Protein AF-A0AAN8ESW1-F1 (afdb_monomer)

Secondary structure (DSSP, 8-state):
-HHHHHHHHHHHHHHTT----HHHHHHHHHHHTTHHHHS--SS--HHHHHHHHHHHHHHS---HHHHHHHHHHHHHHHHHH---S--

Foldseek 3Di:
DLLLLLLLLVVLCVVVVNDDDPVSVVLSCVSNPCSNVVPDDPPDPSLVVNLVQLVVVQPDPDDPVVCVSQVVSQVVCCVGPNRHSYD

Sequence (87 aa):
MSRILAARTLRLAEEEKTVLTGAHLSFLNTLAGDEKVRVHWQDSHWTEAVQSFGRIVAALSLQPQFVAPFIRIGGITAQYWGIHIVD

Nearest PDB structures (foldseek):
  4e0j-assembly1_A  TM=3.253E-01  e=7.847E+00  Agrobacterium fabrum str. C58

Organism: Trichostrongylus colubriformis (NCBI:txid6319)

Structure (mmCIF, N/CA/C/O backbone):
data_AF-A0AAN8ESW1-F1
#
_entry.id   AF-A0AAN8ESW1-F1
#
loop_
_atom_site.group_PDB
_atom_site.id
_atom_site.type_symbol
_ato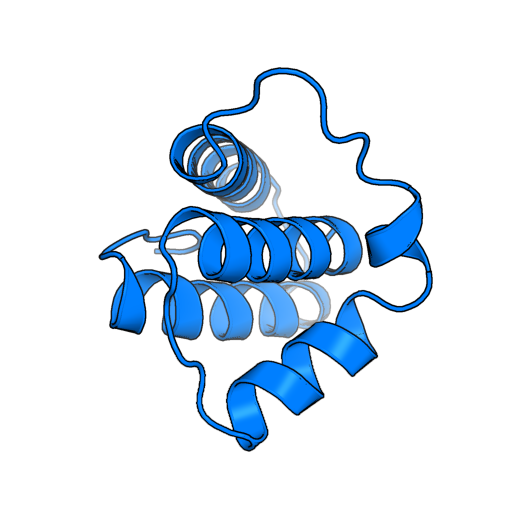m_site.label_atom_id
_atom_site.label_alt_id
_atom_site.label_comp_id
_atom_site.label_asym_id
_atom_site.label_entity_id
_atom_site.label_seq_id
_atom_site.pdbx_PDB_ins_code
_atom_site.Cartn_x
_atom_site.Cartn_y
_atom_site.Cartn_z
_atom_site.occupancy
_atom_site.B_iso_or_equiv
_atom_site.auth_seq_id
_atom_site.auth_comp_id
_atom_site.auth_asym_id
_atom_site.auth_atom_id
_atom_site.pdbx_PDB_model_num
ATOM 1 N N . MET A 1 1 ? 7.595 4.989 -8.927 1.00 79.25 1 MET A N 1
ATOM 2 C CA . MET A 1 1 ? 6.151 4.697 -9.090 1.00 79.25 1 MET A CA 1
ATOM 3 C C . MET A 1 1 ? 5.597 3.810 -7.976 1.00 79.25 1 MET A C 1
ATOM 5 O O . MET A 1 1 ? 4.653 4.238 -7.330 1.00 79.25 1 MET A O 1
ATOM 9 N N . SER A 1 2 ? 6.195 2.653 -7.667 1.00 87.62 2 SER A N 1
ATOM 10 C CA . SER A 1 2 ? 5.741 1.780 -6.562 1.00 87.62 2 SER A CA 1
ATOM 11 C C . SER A 1 2 ? 5.688 2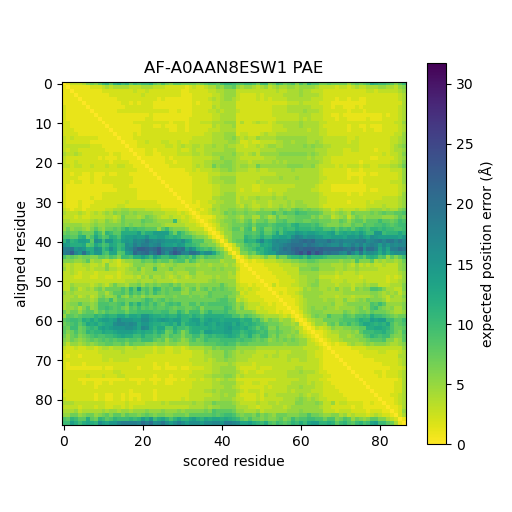.469 -5.190 1.00 87.62 2 SER A C 1
ATOM 13 O O . SER A 1 2 ? 4.755 2.243 -4.431 1.00 87.62 2 SER A O 1
ATOM 15 N N . ARG A 1 3 ? 6.633 3.377 -4.900 1.00 91.75 3 ARG A N 1
ATOM 16 C CA . ARG A 1 3 ? 6.638 4.208 -3.678 1.00 91.75 3 ARG A CA 1
ATOM 17 C C . ARG A 1 3 ? 5.389 5.089 -3.543 1.00 91.75 3 ARG A C 1
ATOM 19 O O . ARG A 1 3 ? 4.796 5.163 -2.474 1.00 91.75 3 ARG A O 1
ATOM 26 N N . ILE A 1 4 ? 4.979 5.726 -4.643 1.00 89.38 4 ILE A N 1
ATOM 27 C CA . ILE A 1 4 ? 3.787 6.587 -4.694 1.00 89.38 4 ILE A CA 1
ATOM 28 C C . ILE A 1 4 ? 2.538 5.734 -4.504 1.00 89.38 4 ILE A C 1
ATOM 30 O O . ILE A 1 4 ? 1.661 6.095 -3.729 1.00 89.38 4 ILE A O 1
ATOM 34 N N . LEU A 1 5 ? 2.472 4.577 -5.165 1.00 89.88 5 LEU A N 1
ATOM 35 C CA . LEU A 1 5 ? 1.356 3.656 -5.001 1.00 89.88 5 LEU A CA 1
ATOM 36 C C . LEU A 1 5 ? 1.245 3.143 -3.557 1.00 89.88 5 LEU A C 1
ATOM 38 O O . LEU A 1 5 ? 0.149 3.115 -3.006 1.00 89.88 5 LEU A O 1
ATOM 42 N N . ALA A 1 6 ? 2.369 2.807 -2.918 1.00 93.2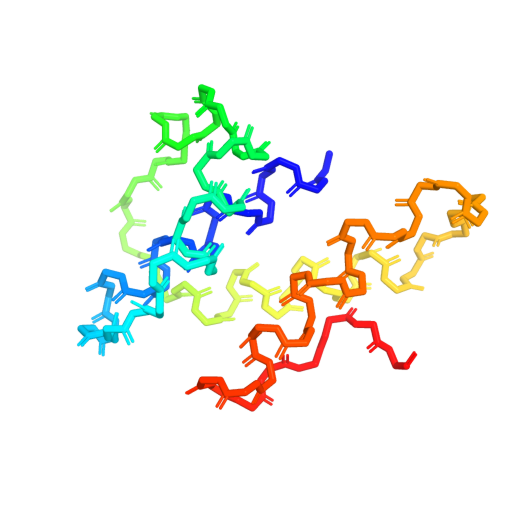5 6 ALA A N 1
ATOM 43 C CA . ALA A 1 6 ? 2.394 2.427 -1.509 1.00 93.25 6 ALA A CA 1
ATOM 44 C C . ALA A 1 6 ? 1.887 3.565 -0.607 1.00 93.25 6 ALA A C 1
ATOM 46 O O . ALA A 1 6 ? 1.051 3.330 0.262 1.00 93.25 6 ALA A O 1
ATOM 47 N N . ALA A 1 7 ? 2.320 4.806 -0.858 1.00 92.56 7 ALA A N 1
ATOM 48 C CA . ALA A 1 7 ? 1.833 5.980 -0.136 1.00 92.56 7 ALA A CA 1
ATOM 49 C C . ALA A 1 7 ? 0.319 6.189 -0.322 1.00 92.56 7 ALA A C 1
ATOM 51 O O . ALA A 1 7 ? -0.392 6.388 0.658 1.00 92.56 7 ALA A O 1
ATOM 52 N N . ARG A 1 8 ? -0.195 6.067 -1.553 1.00 90.69 8 ARG A N 1
ATOM 53 C CA . ARG A 1 8 ? -1.637 6.140 -1.852 1.00 90.69 8 ARG A CA 1
ATOM 54 C C . ARG A 1 8 ? -2.434 5.009 -1.201 1.00 90.69 8 ARG A C 1
ATOM 56 O O . ARG A 1 8 ? -3.552 5.230 -0.765 1.00 90.69 8 ARG A O 1
ATOM 63 N N . THR A 1 9 ? -1.849 3.821 -1.087 1.00 92.44 9 THR A N 1
ATOM 64 C CA . THR A 1 9 ? -2.481 2.672 -0.419 1.00 92.44 9 THR A CA 1
ATOM 65 C C . THR A 1 9 ? -2.589 2.890 1.092 1.00 92.44 9 THR A C 1
ATOM 67 O O . THR A 1 9 ? -3.610 2.567 1.688 1.00 92.44 9 THR A O 1
ATOM 70 N N . LEU A 1 10 ? -1.564 3.483 1.720 1.00 93.69 10 LEU A N 1
ATOM 71 C CA . LEU A 1 10 ? -1.636 3.901 3.127 1.00 93.69 10 LEU A CA 1
ATOM 72 C C . LEU A 1 10 ? -2.732 4.950 3.337 1.00 93.69 10 LEU A C 1
ATOM 74 O O . LEU A 1 10 ? -3.486 4.867 4.298 1.00 93.69 10 LEU A O 1
ATOM 78 N N . ARG A 1 11 ? -2.848 5.896 2.403 1.00 90.62 11 ARG A N 1
ATOM 79 C CA . ARG A 1 11 ? -3.885 6.932 2.417 1.00 90.62 11 ARG A CA 1
ATOM 80 C C . ARG A 1 11 ? -5.294 6.371 2.275 1.00 90.62 11 ARG A C 1
ATOM 82 O O . ARG A 1 11 ? -6.171 6.758 3.037 1.00 90.62 11 ARG A O 1
ATOM 89 N N . LEU A 1 12 ? -5.480 5.405 1.383 1.00 91.88 12 LEU A N 1
ATOM 90 C CA . LEU A 1 12 ? -6.739 4.680 1.261 1.00 91.88 12 LEU A CA 1
ATOM 91 C C . LEU A 1 12 ? -7.115 3.969 2.571 1.00 91.88 12 LEU A C 1
ATOM 93 O O . LEU A 1 12 ? -8.263 4.026 2.993 1.00 91.88 12 LEU A O 1
ATOM 97 N N . ALA A 1 13 ? -6.148 3.353 3.257 1.00 93.06 13 ALA A N 1
ATOM 98 C CA . ALA A 1 13 ? -6.414 2.716 4.545 1.00 93.06 13 ALA A CA 1
ATOM 99 C C . ALA A 1 13 ? -6.849 3.709 5.633 1.00 93.06 13 ALA A C 1
ATOM 101 O O . ALA A 1 13 ? -7.714 3.377 6.443 1.00 93.06 13 ALA A O 1
ATOM 102 N N . GLU A 1 14 ? -6.281 4.917 5.644 1.00 90.94 14 GLU A N 1
ATOM 103 C CA . GLU A 1 14 ? -6.698 5.996 6.547 1.00 90.94 14 GLU A CA 1
ATOM 104 C C . GLU A 1 14 ? -8.117 6.494 6.223 1.00 90.94 14 GLU A C 1
ATOM 106 O O . GLU A 1 14 ? -8.931 6.629 7.137 1.00 90.94 14 GLU A O 1
ATOM 111 N N . GLU A 1 15 ? -8.429 6.713 4.940 1.00 89.88 15 GLU A N 1
ATOM 112 C CA . GLU A 1 15 ? -9.752 7.146 4.458 1.00 89.88 15 GLU A CA 1
ATOM 113 C C . GLU A 1 15 ? -10.853 6.132 4.804 1.00 89.88 15 GLU A C 1
ATOM 115 O O . GLU A 1 15 ? -11.856 6.479 5.430 1.00 89.88 15 GLU A O 1
ATOM 120 N N . GLU A 1 16 ? -10.620 4.859 4.489 1.00 91.31 16 GLU A N 1
ATOM 121 C CA . GLU A 1 16 ? -11.577 3.763 4.684 1.00 91.31 16 GLU A CA 1
ATOM 122 C C . GLU A 1 16 ? -11.560 3.198 6.116 1.00 91.31 16 GLU A C 1
ATOM 124 O O . GLU A 1 16 ? -12.184 2.173 6.396 1.00 91.31 16 GLU A O 1
ATOM 129 N N . LYS A 1 17 ? -10.800 3.813 7.038 1.00 93.12 17 LYS A N 1
ATOM 130 C CA . LYS A 1 17 ? -10.606 3.348 8.429 1.00 93.12 17 LYS A CA 1
ATOM 131 C C . LYS A 1 17 ? -10.234 1.860 8.513 1.00 93.12 17 LYS A C 1
ATOM 133 O O . LYS A 1 17 ? -10.644 1.140 9.426 1.00 93.12 17 LYS A O 1
ATOM 138 N N . THR A 1 18 ? -9.459 1.387 7.542 1.00 95.38 18 THR A N 1
ATOM 139 C CA . THR A 1 18 ? -9.104 -0.023 7.386 1.00 95.38 18 THR A CA 1
ATOM 140 C C . THR A 1 18 ? -7.871 -0.361 8.220 1.00 95.38 18 THR A C 1
ATOM 142 O O . THR A 1 18 ? -6.804 0.231 8.058 1.00 95.38 18 THR A O 1
ATOM 145 N N . VAL A 1 19 ? -7.986 -1.370 9.087 1.00 95.50 19 VAL A N 1
ATOM 146 C CA . VAL A 1 19 ? -6.860 -1.859 9.894 1.00 95.50 19 VAL A CA 1
ATOM 147 C C . VAL A 1 19 ? -6.048 -2.878 9.093 1.00 95.50 19 VAL A C 1
ATOM 149 O O . VAL A 1 19 ? -6.461 -4.019 8.886 1.00 95.50 19 VAL A O 1
ATOM 152 N N . LEU A 1 20 ? -4.860 -2.466 8.655 1.00 96.00 20 LEU A N 1
ATOM 153 C CA . LEU A 1 20 ? -3.904 -3.345 7.981 1.00 96.00 20 LEU A CA 1
ATOM 154 C C . LEU A 1 20 ? -3.168 -4.238 8.989 1.00 96.00 20 LEU A C 1
ATOM 156 O O . LEU A 1 20 ? -2.908 -3.836 10.124 1.00 96.00 20 LEU A O 1
ATOM 160 N N . THR A 1 21 ? -2.759 -5.440 8.566 1.00 97.38 21 THR A N 1
ATOM 161 C CA . THR A 1 21 ? -1.853 -6.260 9.388 1.00 97.38 21 THR A CA 1
ATOM 162 C C . THR A 1 21 ? -0.513 -5.546 9.585 1.00 97.38 21 THR A C 1
ATOM 164 O O . THR A 1 21 ? -0.075 -4.772 8.729 1.00 97.38 21 THR A O 1
ATOM 167 N N . GLY A 1 22 ? 0.198 -5.865 10.672 1.00 96.50 22 GLY A N 1
ATOM 168 C CA . GLY A 1 22 ? 1.528 -5.299 10.927 1.00 96.50 22 GLY A CA 1
ATOM 169 C C . GLY A 1 22 ? 2.519 -5.543 9.780 1.00 96.50 22 GLY A C 1
ATOM 170 O O . GLY A 1 22 ? 3.318 -4.668 9.456 1.00 96.50 22 GLY A O 1
ATOM 171 N N . ALA A 1 23 ? 2.420 -6.690 9.099 1.00 96.56 23 ALA A N 1
ATOM 172 C CA . ALA A 1 23 ? 3.254 -7.011 7.943 1.00 96.56 23 ALA A CA 1
ATOM 173 C C . ALA A 1 23 ? 2.942 -6.127 6.722 1.00 96.56 23 ALA A C 1
ATOM 175 O O . ALA A 1 23 ? 3.867 -5.642 6.067 1.00 96.56 23 ALA A O 1
ATOM 176 N N . HIS A 1 24 ? 1.660 -5.888 6.423 1.00 97.00 24 HIS A N 1
ATOM 177 C CA . HIS A 1 24 ? 1.246 -5.009 5.323 1.00 97.00 24 HIS A CA 1
ATOM 178 C C . HIS A 1 24 ? 1.620 -3.558 5.602 1.00 97.00 24 HIS A C 1
ATOM 180 O O . HIS A 1 24 ? 2.209 -2.897 4.747 1.00 97.00 24 HIS A O 1
ATOM 186 N N . LEU A 1 25 ? 1.350 -3.091 6.822 1.00 95.88 25 LEU A N 1
ATOM 187 C CA . LEU A 1 25 ? 1.678 -1.738 7.246 1.00 95.88 25 LEU A CA 1
ATOM 188 C C . LEU A 1 25 ? 3.190 -1.486 7.200 1.00 95.88 25 LEU A C 1
ATOM 190 O O . LEU A 1 25 ? 3.620 -0.455 6.685 1.00 95.88 25 LEU A O 1
ATOM 194 N N . SER A 1 26 ? 3.998 -2.429 7.696 1.00 97.00 26 SER A N 1
ATOM 195 C CA . SER A 1 26 ? 5.462 -2.344 7.656 1.00 97.00 26 SER A CA 1
ATOM 196 C C . SER A 1 26 ? 5.976 -2.273 6.216 1.00 97.00 26 SER A C 1
ATOM 198 O O . SER A 1 26 ? 6.674 -1.326 5.855 1.00 97.00 26 SER A O 1
ATOM 200 N N . PHE A 1 27 ? 5.539 -3.197 5.353 1.00 96.19 27 PHE A N 1
ATOM 201 C CA . PHE A 1 27 ? 5.925 -3.212 3.941 1.00 96.19 27 PHE A CA 1
ATOM 202 C C . PHE A 1 27 ? 5.591 -1.896 3.222 1.00 96.19 27 PHE A C 1
ATOM 204 O O . PHE A 1 27 ? 6.458 -1.324 2.558 1.00 96.19 27 PHE A O 1
ATOM 211 N N . LEU A 1 28 ? 4.358 -1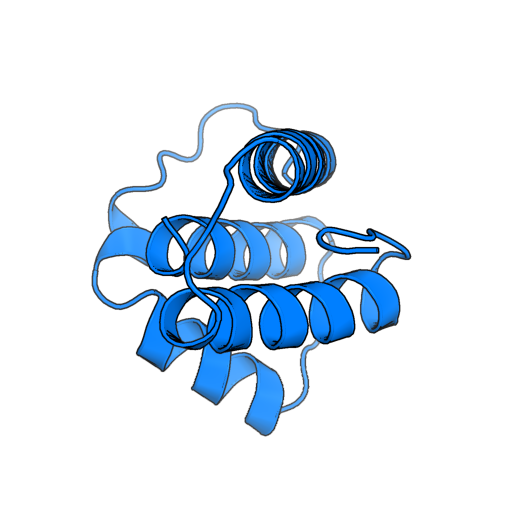.402 3.366 1.00 95.25 28 LEU A N 1
ATOM 212 C CA . LEU A 1 28 ? 3.915 -0.173 2.709 1.00 95.25 28 LEU A CA 1
ATOM 213 C C . LEU A 1 28 ? 4.677 1.056 3.217 1.00 95.25 28 LEU A C 1
ATOM 215 O O . LEU A 1 28 ? 5.080 1.889 2.408 1.00 95.25 28 LEU A O 1
ATOM 219 N N . ASN A 1 29 ? 4.929 1.156 4.527 1.00 94.88 29 ASN A N 1
ATOM 220 C CA . ASN A 1 29 ? 5.703 2.261 5.098 1.00 94.88 29 ASN A CA 1
ATOM 221 C C . ASN A 1 29 ? 7.155 2.260 4.614 1.00 94.88 29 ASN A C 1
ATOM 223 O O . ASN A 1 29 ? 7.664 3.307 4.209 1.00 94.88 29 ASN A O 1
ATOM 227 N N . THR A 1 30 ? 7.810 1.096 4.616 1.00 95.75 30 THR A N 1
ATOM 228 C CA . THR A 1 30 ? 9.180 0.954 4.108 1.00 95.75 30 THR A CA 1
ATOM 229 C C . THR A 1 30 ? 9.258 1.319 2.629 1.00 95.75 30 THR A C 1
ATOM 231 O O . THR A 1 30 ? 10.168 2.036 2.218 1.00 95.75 30 THR A O 1
ATOM 234 N N . LEU A 1 31 ? 8.297 0.858 1.825 1.00 94.44 31 LEU A N 1
ATOM 235 C CA . LEU A 1 31 ? 8.294 1.110 0.389 1.00 94.44 31 LEU A CA 1
ATOM 236 C C . LEU A 1 31 ? 7.953 2.568 0.049 1.00 94.44 31 LEU A C 1
ATOM 238 O O . LEU A 1 31 ? 8.567 3.136 -0.851 1.00 94.44 31 LEU A O 1
ATOM 242 N N . ALA A 1 32 ? 7.005 3.192 0.750 1.00 93.38 32 ALA A N 1
ATOM 243 C CA . ALA A 1 32 ? 6.638 4.588 0.524 1.00 93.38 32 ALA A CA 1
ATOM 244 C C . ALA A 1 32 ? 7.795 5.548 0.860 1.00 93.38 32 ALA A C 1
ATOM 246 O O . ALA A 1 32 ? 8.095 6.468 0.088 1.00 93.38 32 ALA A O 1
ATOM 247 N N . GLY A 1 33 ? 8.472 5.325 1.993 1.00 92.38 33 GLY A N 1
ATOM 248 C CA . GLY A 1 33 ? 9.458 6.263 2.533 1.00 92.38 33 GLY A CA 1
ATOM 249 C C . GLY A 1 33 ? 8.871 7.676 2.630 1.00 92.38 33 GLY A C 1
ATOM 250 O O . GLY A 1 33 ? 7.748 7.851 3.102 1.00 92.38 33 GLY A O 1
ATOM 251 N N . ASP A 1 34 ? 9.589 8.675 2.116 1.00 88.50 34 ASP A N 1
ATOM 252 C CA . ASP A 1 34 ? 9.154 10.081 2.147 1.00 88.50 34 ASP A CA 1
ATOM 253 C C . ASP A 1 34 ? 7.965 10.402 1.227 1.00 88.50 34 ASP A C 1
ATOM 255 O O . ASP A 1 34 ? 7.373 11.473 1.331 1.00 88.50 34 ASP A O 1
ATOM 259 N N . GLU A 1 35 ? 7.551 9.494 0.337 1.00 86.69 35 GLU A N 1
ATOM 260 C CA . GLU A 1 35 ? 6.394 9.766 -0.529 1.00 86.69 35 GLU A CA 1
ATOM 261 C C . GLU A 1 35 ? 5.096 9.908 0.274 1.00 86.69 35 GLU A C 1
ATOM 263 O O . GLU A 1 35 ? 4.192 10.629 -0.138 1.00 86.69 35 GLU A O 1
ATOM 268 N N . LYS A 1 36 ? 5.023 9.328 1.480 1.00 80.56 36 LYS A N 1
ATOM 269 C CA . LYS A 1 36 ? 3.865 9.484 2.374 1.00 80.56 36 LYS A CA 1
ATOM 270 C C . LYS A 1 36 ? 3.572 10.941 2.759 1.00 80.56 36 LYS A C 1
ATOM 272 O O . LYS A 1 36 ? 2.417 11.262 3.031 1.00 80.56 36 LYS A O 1
ATOM 277 N N . VAL A 1 37 ? 4.592 11.810 2.780 1.00 79.31 37 VAL A N 1
ATOM 278 C CA . VAL A 1 37 ? 4.445 13.239 3.121 1.00 79.31 37 VAL A CA 1
ATOM 279 C C . VAL A 1 37 ? 4.256 14.132 1.893 1.00 79.31 37 VAL A C 1
ATOM 281 O O . VAL A 1 37 ? 3.806 15.264 2.030 1.00 79.31 37 VAL A O 1
ATOM 284 N N . ARG A 1 38 ? 4.585 13.633 0.694 1.00 77.06 38 ARG A N 1
ATOM 285 C CA . ARG A 1 38 ? 4.457 14.366 -0.580 1.00 77.06 38 ARG A CA 1
ATOM 286 C C . ARG A 1 38 ? 3.081 14.228 -1.218 1.00 77.06 38 ARG A C 1
ATOM 288 O O . ARG A 1 38 ? 2.703 15.046 -2.051 1.00 77.06 38 ARG A O 1
ATOM 295 N N . VAL A 1 39 ? 2.340 13.192 -0.843 1.00 68.75 39 VAL A N 1
ATOM 296 C CA . VAL A 1 39 ? 0.965 12.979 -1.284 1.00 68.75 39 VAL A CA 1
ATOM 297 C C . VAL A 1 39 ? 0.069 14.022 -0.599 1.00 68.75 39 VAL A C 1
ATOM 299 O O . VAL A 1 39 ? -0.260 13.890 0.578 1.00 68.75 39 VAL A O 1
ATOM 302 N N . HIS A 1 40 ? -0.252 15.098 -1.326 1.00 68.31 40 HIS A N 1
ATOM 303 C CA . HIS A 1 40 ? -1.124 16.177 -0.855 1.00 68.31 40 HIS A CA 1
ATOM 304 C C . HIS A 1 40 ? -2.569 15.679 -0.678 1.00 68.31 40 HIS A C 1
ATOM 306 O O . HIS A 1 40 ? -3.033 14.849 -1.455 1.00 68.31 40 HIS A O 1
ATOM 312 N N . TRP A 1 41 ? -3.256 16.171 0.357 1.00 68.56 41 TRP A N 1
ATOM 313 C CA . TRP A 1 41 ? -4.485 15.583 0.919 1.00 68.56 41 TRP A CA 1
ATOM 314 C C . TRP A 1 41 ? -5.767 16.368 0.580 1.00 68.56 41 TRP A C 1
ATOM 316 O O . TRP A 1 41 ? -6.727 16.358 1.339 1.00 68.56 41 TRP A O 1
ATOM 326 N N . GLN A 1 42 ? -5.810 17.115 -0.520 1.00 56.34 42 GLN A N 1
ATOM 327 C CA . GLN A 1 42 ? -7.024 17.872 -0.845 1.00 56.34 42 GLN A CA 1
ATOM 328 C C . GLN A 1 42 ? -8.015 17.000 -1.629 1.00 56.34 42 GLN A C 1
ATOM 330 O O . GLN A 1 42 ? -7.677 16.489 -2.694 1.00 56.34 42 GLN A O 1
ATOM 335 N N . ASP A 1 43 ? -9.206 16.806 -1.051 1.00 58.34 43 ASP A N 1
ATOM 336 C CA . ASP A 1 43 ? -10.437 16.291 -1.674 1.00 58.34 43 ASP A CA 1
ATOM 337 C C . ASP A 1 43 ? -10.258 15.103 -2.631 1.00 58.34 43 ASP A C 1
ATOM 339 O O . ASP A 1 43 ? -10.640 15.152 -3.799 1.00 58.34 43 ASP A O 1
ATOM 343 N N . SER A 1 44 ? -9.644 14.021 -2.154 1.00 59.44 44 SER A N 1
ATOM 344 C CA . SER A 1 44 ? -9.281 12.890 -3.010 1.00 59.44 44 SER A CA 1
ATOM 345 C C . SER A 1 44 ? -9.981 11.611 -2.572 1.00 59.44 44 SER A C 1
ATOM 347 O O . SER A 1 44 ? -9.636 11.082 -1.528 1.00 59.44 44 SER A O 1
ATOM 349 N N . HIS A 1 45 ? -10.874 11.068 -3.406 1.00 80.00 45 HIS A N 1
ATOM 350 C CA . HIS A 1 45 ? -11.304 9.669 -3.313 1.00 80.00 45 HIS A CA 1
ATOM 351 C C . HIS A 1 45 ? -10.099 8.760 -3.606 1.00 80.00 45 HIS A C 1
ATOM 353 O O . HIS A 1 45 ? -9.741 8.522 -4.768 1.00 80.00 45 HIS A O 1
ATOM 359 N N . TRP A 1 46 ? -9.421 8.266 -2.567 1.00 83.06 46 TRP A N 1
ATOM 360 C CA . TRP A 1 46 ? -8.153 7.543 -2.729 1.00 83.06 46 TRP A CA 1
ATOM 361 C C . TRP A 1 46 ? -8.324 6.225 -3.474 1.00 83.06 46 TRP A C 1
ATOM 363 O O . TRP A 1 46 ? -7.401 5.793 -4.170 1.00 83.06 46 TRP A O 1
ATOM 373 N N . THR A 1 47 ? -9.517 5.637 -3.409 1.00 83.19 47 THR A N 1
ATOM 374 C CA . THR A 1 47 ? -9.901 4.462 -4.197 1.00 83.19 47 THR A CA 1
ATOM 375 C C . THR A 1 47 ? -9.673 4.700 -5.692 1.00 83.19 47 THR A C 1
ATOM 377 O O . THR A 1 47 ? -8.987 3.913 -6.351 1.00 83.19 47 THR A O 1
ATOM 380 N N . GLU A 1 48 ? -10.146 5.827 -6.231 1.00 83.12 48 GLU A N 1
ATOM 381 C CA . GLU A 1 48 ? -9.977 6.174 -7.648 1.00 83.12 48 GLU A CA 1
ATOM 382 C C . GLU A 1 48 ? -8.510 6.452 -7.991 1.00 83.12 48 GLU A C 1
ATOM 384 O O . GLU A 1 48 ? -8.009 6.036 -9.041 1.00 83.12 48 GLU A O 1
ATOM 389 N N . ALA A 1 49 ? -7.785 7.113 -7.085 1.00 82.38 49 ALA A N 1
ATOM 390 C CA . ALA A 1 49 ? -6.370 7.414 -7.260 1.00 82.38 49 ALA A CA 1
ATOM 391 C C . ALA A 1 49 ? -5.495 6.148 -7.288 1.00 82.38 49 ALA A C 1
ATOM 393 O O . ALA A 1 49 ? -4.504 6.108 -8.029 1.00 82.38 49 ALA A O 1
ATOM 394 N N . VAL A 1 50 ? -5.838 5.127 -6.495 1.00 83.44 50 VAL A N 1
ATOM 395 C CA . VAL A 1 50 ? -5.178 3.813 -6.484 1.00 83.44 50 VAL A CA 1
ATOM 396 C C . VAL A 1 50 ? -5.527 3.034 -7.755 1.00 83.44 50 VAL A C 1
ATOM 398 O O . VAL A 1 50 ? -4.619 2.558 -8.437 1.00 83.44 50 VAL A O 1
ATOM 401 N N . GLN A 1 51 ? -6.805 2.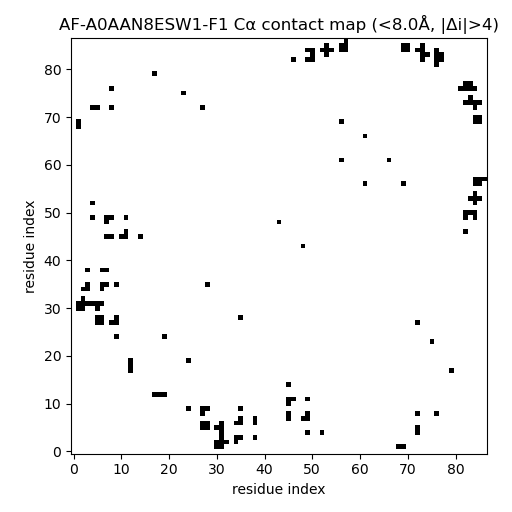984 -8.143 1.00 84.94 51 GLN A N 1
ATOM 402 C CA . GLN A 1 51 ? -7.258 2.310 -9.369 1.00 84.94 51 GLN A CA 1
ATOM 403 C C . GLN A 1 51 ? -6.664 2.922 -10.647 1.00 84.94 51 GLN A C 1
ATOM 405 O O . GLN A 1 51 ? -6.216 2.209 -11.545 1.00 84.94 51 GLN A O 1
ATOM 410 N N . SER A 1 52 ? -6.646 4.252 -10.751 1.00 81.38 52 SER A N 1
ATOM 411 C CA . SER A 1 52 ? -6.039 4.969 -11.880 1.00 81.38 52 SER A CA 1
ATOM 412 C C . SER A 1 52 ? -4.548 4.651 -12.002 1.00 81.38 52 SER A C 1
ATOM 414 O O . SER A 1 52 ? -4.042 4.381 -13.091 1.00 81.38 52 SER A O 1
ATOM 416 N N . PHE A 1 53 ? -3.844 4.581 -10.870 1.00 80.19 53 PHE A N 1
ATOM 417 C CA . PHE A 1 53 ? -2.427 4.244 -10.869 1.00 80.19 53 PHE A CA 1
ATOM 418 C C . PHE A 1 53 ? -2.171 2.780 -11.245 1.00 80.19 53 PHE A C 1
ATOM 420 O O . PHE A 1 53 ? -1.208 2.510 -11.957 1.00 80.19 53 PHE A O 1
ATOM 427 N N . GLY A 1 54 ? -3.040 1.852 -10.829 1.00 77.06 54 GLY A N 1
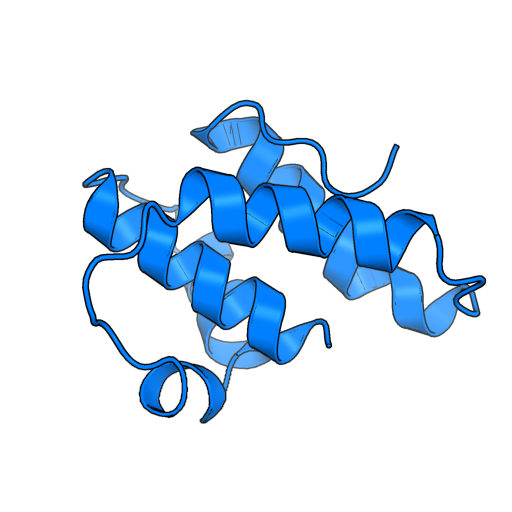ATOM 428 C CA . GLY A 1 54 ? -2.993 0.462 -11.288 1.00 77.06 54 GLY A CA 1
ATOM 429 C C . GLY A 1 54 ? -3.116 0.346 -12.804 1.00 77.06 54 GLY A C 1
ATOM 430 O O . GLY A 1 54 ? -2.265 -0.268 -13.439 1.00 77.06 54 GLY A O 1
ATOM 431 N N . ARG A 1 55 ? -4.069 1.064 -13.410 1.00 80.00 55 ARG A N 1
ATOM 432 C CA . ARG A 1 55 ? -4.212 1.122 -14.876 1.00 80.00 55 ARG A CA 1
ATOM 433 C C . ARG A 1 55 ? -2.958 1.651 -15.579 1.00 80.00 55 ARG A C 1
ATOM 435 O O . ARG A 1 55 ? -2.550 1.095 -16.594 1.00 80.00 55 ARG A O 1
ATOM 442 N N . ILE A 1 56 ? -2.321 2.690 -15.033 1.00 80.00 56 ILE A N 1
ATOM 443 C CA . ILE A 1 56 ? -1.053 3.216 -15.570 1.00 80.00 56 ILE A CA 1
ATOM 444 C C . ILE A 1 56 ? 0.048 2.155 -15.488 1.00 80.00 56 ILE A C 1
ATOM 446 O O . ILE A 1 56 ? 0.781 1.962 -16.450 1.00 80.00 56 ILE A O 1
ATOM 450 N N . VAL A 1 57 ? 0.167 1.461 -14.355 1.00 76.69 57 VAL A N 1
ATOM 451 C CA . VAL A 1 57 ? 1.178 0.414 -14.155 1.00 76.69 57 VAL A CA 1
ATOM 452 C C . VAL A 1 57 ? 0.966 -0.753 -15.116 1.00 76.69 57 VAL A C 1
ATOM 454 O O . VAL A 1 57 ? 1.936 -1.190 -15.726 1.00 76.69 57 VAL A O 1
ATOM 457 N N . ALA A 1 58 ? -0.274 -1.210 -15.300 1.00 73.81 58 ALA A N 1
ATOM 458 C CA . ALA A 1 58 ? -0.613 -2.274 -16.245 1.00 73.81 58 ALA A CA 1
ATOM 459 C C . ALA A 1 58 ? -0.312 -1.888 -17.706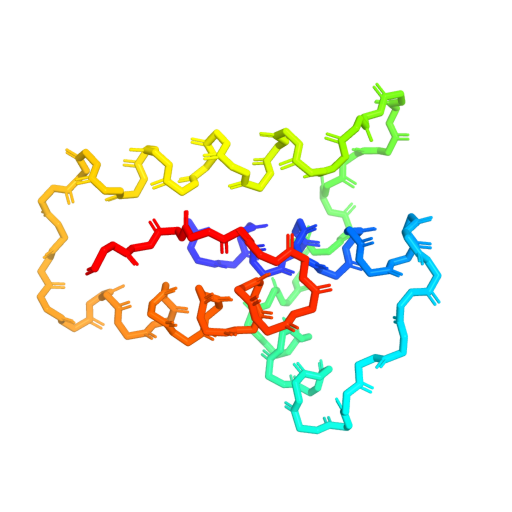 1.00 73.81 58 ALA A C 1
ATOM 461 O O . ALA A 1 58 ? 0.075 -2.735 -18.506 1.00 73.81 58 ALA A O 1
ATOM 462 N N . ALA A 1 59 ? -0.438 -0.603 -18.053 1.00 75.94 59 ALA A N 1
ATOM 463 C CA . ALA A 1 59 ? -0.102 -0.091 -19.382 1.00 75.94 59 ALA A CA 1
ATOM 464 C C . ALA A 1 59 ? 1.414 0.062 -19.622 1.00 75.94 59 ALA A C 1
ATOM 466 O O . ALA A 1 59 ? 1.849 0.205 -20.766 1.00 75.94 59 ALA A O 1
ATOM 467 N N . LEU A 1 60 ? 2.236 0.049 -18.569 1.00 72.62 60 LEU A N 1
ATOM 468 C CA . LEU A 1 60 ? 3.687 0.142 -18.689 1.00 72.62 60 LEU A CA 1
ATOM 469 C C . LEU A 1 60 ? 4.283 -1.256 -18.871 1.00 72.62 60 LEU A C 1
ATOM 471 O O . LEU A 1 60 ? 4.125 -2.133 -18.027 1.00 72.62 60 LEU A O 1
ATOM 475 N N . SER A 1 61 ? 5.056 -1.452 -19.942 1.00 68.56 61 SER A N 1
ATOM 476 C CA . SER A 1 61 ? 5.906 -2.640 -20.098 1.00 68.56 61 SER A CA 1
ATOM 477 C C . SER A 1 61 ? 7.074 -2.579 -19.108 1.00 68.56 61 SER A C 1
ATOM 479 O O . SER A 1 61 ? 8.178 -2.140 -19.433 1.00 68.56 61 SER A O 1
ATOM 481 N N . LEU A 1 62 ? 6.811 -2.962 -17.861 1.00 72.50 62 LEU A N 1
ATOM 482 C CA . LEU A 1 62 ? 7.808 -3.014 -16.801 1.00 72.50 62 LEU A CA 1
ATOM 483 C C . LEU A 1 62 ? 8.657 -4.279 -16.943 1.00 72.50 62 LEU A C 1
ATOM 485 O O . LEU A 1 62 ? 8.138 -5.377 -17.131 1.00 72.50 62 LEU A O 1
ATOM 489 N N . GLN A 1 63 ? 9.977 -4.139 -16.805 1.00 75.75 63 GLN A N 1
ATOM 490 C CA . GLN A 1 63 ? 10.846 -5.311 -16.715 1.00 75.75 63 GLN A CA 1
ATOM 491 C C . GLN A 1 63 ? 10.497 -6.107 -15.437 1.00 75.75 63 GLN A C 1
ATOM 493 O O . GLN A 1 63 ? 10.181 -5.479 -14.420 1.00 75.75 63 GLN A O 1
ATOM 498 N N . PRO A 1 64 ? 10.564 -7.453 -15.445 1.00 72.12 64 PRO A N 1
ATOM 499 C CA . PRO A 1 64 ? 10.044 -8.306 -14.368 1.00 72.12 64 PRO A CA 1
ATOM 500 C C . PRO A 1 64 ? 10.515 -7.929 -12.956 1.00 72.12 64 PRO A C 1
ATOM 502 O O . PRO A 1 64 ? 9.744 -7.974 -11.997 1.00 72.12 64 PRO A O 1
ATOM 505 N N . GLN A 1 65 ? 11.762 -7.474 -12.818 1.00 71.81 65 GLN A N 1
ATOM 506 C CA . GLN A 1 65 ? 12.341 -7.057 -11.541 1.00 71.81 65 GLN A CA 1
ATOM 507 C 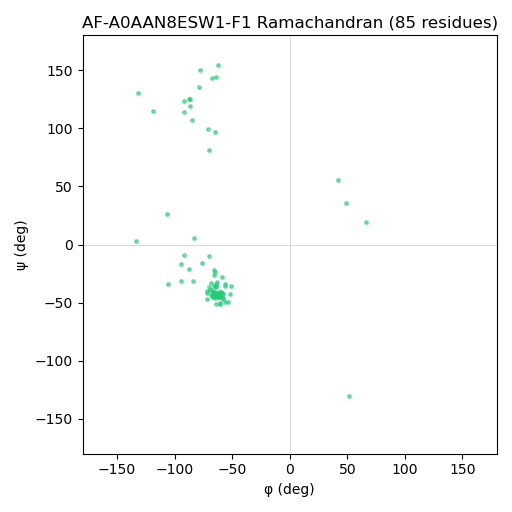C . GLN A 1 65 ? 11.676 -5.812 -10.933 1.00 71.81 65 GLN A C 1
ATOM 509 O O . GLN A 1 65 ? 11.756 -5.594 -9.726 1.00 71.81 65 GLN A O 1
ATOM 514 N N . PHE A 1 66 ? 11.004 -4.997 -11.746 1.00 75.75 66 PHE A N 1
ATOM 515 C CA . PHE A 1 66 ? 10.294 -3.804 -11.289 1.00 75.75 66 PHE A CA 1
ATO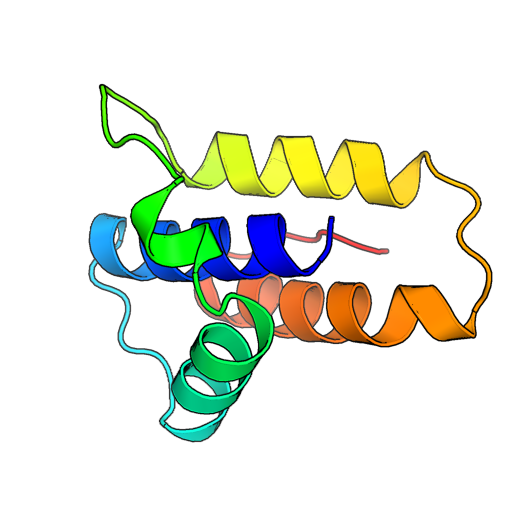M 516 C C . PHE A 1 66 ? 8.823 -4.075 -10.961 1.00 75.75 66 PHE A C 1
ATOM 518 O O . PHE A 1 66 ? 8.180 -3.204 -10.380 1.00 75.75 66 PHE A O 1
ATOM 525 N N . VAL A 1 67 ? 8.299 -5.266 -11.279 1.00 82.12 67 VAL A N 1
ATOM 526 C CA . VAL A 1 67 ? 6.880 -5.626 -11.110 1.00 82.12 67 VAL A CA 1
ATOM 527 C C . VAL A 1 67 ? 6.569 -6.097 -9.685 1.00 82.12 67 VAL A C 1
ATOM 529 O O . VAL A 1 67 ? 5.484 -5.833 -9.169 1.00 82.12 67 VAL A O 1
ATOM 532 N N . ALA A 1 68 ? 7.527 -6.734 -9.005 1.00 87.00 68 ALA A N 1
ATOM 533 C CA . ALA A 1 68 ? 7.306 -7.361 -7.697 1.00 87.00 68 ALA A CA 1
ATOM 534 C C . ALA A 1 68 ? 6.658 -6.440 -6.633 1.00 87.00 68 ALA A C 1
ATOM 536 O O . ALA A 1 68 ? 5.725 -6.883 -5.957 1.00 87.00 68 ALA A O 1
ATOM 537 N N . PRO A 1 69 ? 7.053 -5.156 -6.484 1.00 88.50 69 PRO A N 1
ATOM 538 C CA . PRO A 1 69 ? 6.375 -4.249 -5.560 1.00 88.50 69 PRO A CA 1
ATOM 539 C C . PRO A 1 69 ? 4.913 -3.983 -5.943 1.00 88.50 69 PRO A C 1
ATOM 541 O O . PRO A 1 69 ? 4.074 -3.859 -5.058 1.00 88.50 69 PRO A O 1
ATOM 544 N N . PHE A 1 70 ? 4.599 -3.908 -7.239 1.00 88.06 70 PHE A N 1
ATOM 545 C CA . PHE A 1 70 ? 3.240 -3.665 -7.727 1.00 88.06 70 PHE A CA 1
ATOM 546 C C . PHE A 1 70 ? 2.334 -4.873 -7.524 1.00 88.06 70 PHE A C 1
ATOM 548 O O . PHE A 1 70 ? 1.220 -4.690 -7.053 1.00 88.06 70 PHE A O 1
ATOM 555 N N . ILE A 1 71 ? 2.830 -6.090 -7.773 1.00 88.38 71 ILE A N 1
ATOM 556 C CA . ILE A 1 71 ? 2.103 -7.332 -7.455 1.00 88.38 71 ILE A CA 1
ATOM 557 C C . ILE A 1 71 ? 1.778 -7.381 -5.964 1.00 88.38 71 ILE A C 1
ATOM 559 O O . ILE A 1 71 ? 0.642 -7.639 -5.575 1.00 88.38 71 ILE A O 1
ATOM 563 N N . ARG A 1 72 ? 2.765 -7.087 -5.109 1.00 91.81 72 ARG A N 1
ATOM 564 C CA . ARG A 1 72 ? 2.561 -7.147 -3.660 1.00 91.81 72 ARG A CA 1
ATOM 565 C C . ARG A 1 72 ? 1.576 -6.091 -3.164 1.00 91.81 72 ARG A C 1
ATOM 567 O O . ARG A 1 72 ? 0.748 -6.408 -2.317 1.00 91.81 72 ARG A O 1
ATOM 574 N N . ILE A 1 73 ? 1.640 -4.861 -3.681 1.00 93.06 73 ILE A N 1
ATOM 575 C CA . ILE A 1 73 ? 0.634 -3.839 -3.357 1.00 93.06 73 ILE A CA 1
ATOM 576 C C . ILE A 1 73 ? -0.738 -4.243 -3.915 1.00 93.06 73 ILE A C 1
ATOM 578 O O . ILE A 1 73 ? -1.721 -4.120 -3.197 1.00 93.06 73 ILE A O 1
ATOM 582 N N . GLY A 1 74 ? -0.802 -4.794 -5.130 1.00 90.81 74 GLY A N 1
ATOM 583 C CA . GLY A 1 74 ? -2.033 -5.292 -5.747 1.00 90.81 74 GLY A CA 1
ATOM 584 C C . GLY A 1 74 ? -2.722 -6.376 -4.919 1.00 90.81 74 GLY A C 1
ATOM 585 O O . GLY A 1 74 ? -3.928 -6.313 -4.713 1.00 90.81 74 GLY A O 1
ATOM 586 N N . GLY A 1 75 ? -1.959 -7.319 -4.360 1.00 92.69 75 GLY A N 1
ATOM 587 C CA . GLY A 1 75 ? -2.492 -8.320 -3.432 1.00 92.69 75 GLY A CA 1
ATOM 588 C C . GLY A 1 75 ? -3.095 -7.698 -2.169 1.00 92.69 75 GLY A C 1
ATOM 589 O O . GLY A 1 75 ? -4.170 -8.105 -1.738 1.00 92.69 75 GLY A O 1
ATOM 590 N N . ILE A 1 76 ? -2.450 -6.666 -1.609 1.00 95.06 76 ILE A N 1
ATOM 591 C CA . ILE A 1 76 ? -2.989 -5.920 -0.462 1.00 95.06 76 ILE A CA 1
ATOM 592 C C . ILE A 1 76 ? -4.290 -5.222 -0.867 1.00 95.06 76 ILE A C 1
ATOM 594 O O . ILE A 1 76 ? -5.307 -5.370 -0.196 1.00 95.06 76 ILE A O 1
ATOM 598 N N . THR A 1 77 ? -4.295 -4.479 -1.972 1.00 93.69 77 THR A N 1
ATOM 599 C CA . THR A 1 77 ? -5.470 -3.691 -2.353 1.00 93.69 77 THR A CA 1
ATOM 600 C C . THR A 1 77 ? -6.661 -4.554 -2.766 1.00 93.69 77 THR A C 1
ATOM 602 O O . THR A 1 77 ? -7.799 -4.199 -2.459 1.00 93.69 77 THR A O 1
ATOM 605 N N . ALA A 1 78 ? -6.415 -5.714 -3.377 1.00 93.56 78 ALA A N 1
ATOM 606 C CA . ALA A 1 78 ? -7.444 -6.706 -3.668 1.00 93.56 78 ALA A CA 1
ATOM 607 C C . ALA A 1 78 ? -8.022 -7.307 -2.378 1.00 93.56 78 ALA A C 1
ATOM 609 O O . ALA A 1 78 ? -9.237 -7.424 -2.247 1.00 93.56 78 ALA A O 1
ATOM 610 N N . GLN A 1 79 ? -7.169 -7.623 -1.399 1.00 94.88 79 GLN A N 1
ATOM 611 C CA . GLN A 1 79 ? -7.595 -8.211 -0.130 1.00 94.88 79 GLN A CA 1
ATOM 612 C C . GLN A 1 79 ? -8.520 -7.292 0.681 1.00 94.88 79 GLN A C 1
ATOM 614 O O . GLN A 1 79 ? -9.483 -7.780 1.268 1.00 94.88 79 GLN A O 1
ATOM 619 N N . TYR A 1 80 ? -8.213 -5.995 0.769 1.00 94.75 80 TYR A N 1
ATOM 620 C CA . TYR A 1 80 ? -8.957 -5.077 1.642 1.00 94.75 80 TYR A CA 1
ATOM 621 C C . TYR A 1 80 ? -10.094 -4.333 0.941 1.00 94.75 80 TYR A C 1
ATOM 623 O O . TYR A 1 80 ? -11.093 -4.031 1.587 1.00 94.75 80 TYR A O 1
ATOM 631 N N . TRP A 1 81 ? -9.957 -4.050 -0.358 1.00 94.12 81 TRP A N 1
ATOM 632 C CA . TRP A 1 81 ? -10.894 -3.184 -1.086 1.00 94.12 81 TRP A CA 1
ATOM 633 C C . TRP A 1 81 ? -11.333 -3.751 -2.443 1.00 94.12 81 TRP A C 1
ATOM 635 O O . TRP A 1 81 ? -12.047 -3.075 -3.178 1.00 94.12 81 TRP A O 1
ATOM 645 N N . GLY A 1 82 ? -10.901 -4.962 -2.820 1.00 90.38 82 GLY A N 1
ATOM 646 C CA . GLY A 1 82 ? -11.216 -5.545 -4.131 1.00 90.38 82 GLY A CA 1
ATOM 647 C C . GLY A 1 82 ? -10.590 -4.796 -5.315 1.00 90.38 82 GLY A C 1
ATOM 648 O O . GLY A 1 82 ? -11.062 -4.915 -6.442 1.00 90.38 82 GLY A O 1
ATOM 649 N N . ILE A 1 83 ? -9.545 -3.993 -5.078 1.00 88.62 83 ILE A N 1
ATOM 650 C CA . ILE A 1 83 ? -8.885 -3.203 -6.123 1.00 88.62 83 ILE A CA 1
ATOM 651 C C . ILE A 1 83 ? -7.724 -3.999 -6.722 1.00 88.62 83 ILE A C 1
ATOM 653 O O . ILE A 1 83 ? -6.706 -4.225 -6.062 1.00 88.62 83 ILE A O 1
ATOM 657 N N . HIS A 1 84 ? -7.852 -4.351 -7.998 1.00 84.62 84 HIS A N 1
ATOM 658 C CA . HIS A 1 84 ? -6.825 -5.040 -8.776 1.00 84.62 84 HIS A CA 1
ATOM 659 C C . HIS A 1 84 ? -5.934 -4.021 -9.506 1.00 84.62 84 HIS A C 1
ATOM 661 O O . HIS A 1 84 ? -6.421 -3.148 -10.222 1.00 84.62 84 HIS A O 1
ATOM 667 N N . ILE A 1 85 ? -4.622 -4.090 -9.265 1.00 77.88 85 ILE A N 1
ATOM 668 C CA . ILE A 1 85 ? -3.616 -3.140 -9.790 1.00 77.88 85 ILE A CA 1
ATOM 669 C C . ILE A 1 85 ? -2.800 -3.764 -10.923 1.00 77.88 85 ILE A C 1
ATOM 671 O O . ILE A 1 85 ? -2.383 -3.066 -11.843 1.00 77.88 85 ILE A O 1
ATOM 675 N N . VAL A 1 86 ? -2.558 -5.066 -10.825 1.00 71.38 86 VAL A N 1
ATOM 676 C CA . VAL A 1 86 ? -1.904 -5.905 -11.825 1.00 71.38 86 VAL A CA 1
ATOM 677 C C . VAL A 1 86 ? -2.809 -7.127 -11.956 1.00 71.38 86 VAL A C 1
ATOM 679 O O . VAL A 1 86 ? -3.215 -7.657 -10.917 1.00 71.38 86 VAL A O 1
ATOM 682 N N . ASP A 1 87 ? -3.166 -7.496 -13.185 1.00 57.06 87 ASP A N 1
ATOM 683 C CA . ASP A 1 87 ? -3.881 -8.748 -13.477 1.00 57.06 87 ASP A CA 1
ATOM 684 C C . ASP A 1 87 ? -2.987 -9.973 -13.228 1.00 57.06 87 ASP A C 1
ATOM 686 O O . ASP A 1 87 ? -1.766 -9.891 -13.517 1.00 57.06 87 ASP A O 1
#

Solvent-accessible surface area (backbone atoms only — not comparable to full-atom values): 4978 Å² total; per-residue (Å²): 108,60,27,52,52,28,23,42,50,54,48,32,30,63,75,69,71,49,86,68,52,72,69,57,48,49,52,32,52,66,54,13,53,71,38,54,77,68,60,78,85,74,93,67,68,38,66,58,59,47,47,54,47,14,54,53,53,63,72,44,92,65,58,74,88,69,40,58,62,45,50,55,50,17,55,51,37,33,71,78,71,68,42,71,30,53,136

Radius of gyration: 11.9 Å; Cα contacts (8 Å, |Δi|>4): 90; chains: 1; bounding box: 24×27×31 Å

Mean predicted aligned error: 4.8 Å

pLDDT: mean 85.23, std 10.21, range [56.34, 97.38]